Protein AF-A0A7C6XCI4-F1 (afdb_monomer)

Nearest PDB structures (foldseek):
  2ibo-assembly1_D  TM=6.853E-01  e=1.905E-02  Streptococcus pneumoniae TIGR4
  1vk8-assembly1_D  TM=6.578E-01  e=5.583E-02  Thermotoga maritima
  3mah-assembly1_A-2  TM=6.567E-01  e=2.140E-01  Porphyromonas gingivalis W83
  1lxj-assembly1_A  TM=6.235E-01  e=2.001E-01  Saccharomyces cerevisiae
  4kr7-assembly1_A  TM=5.024E-01  e=6.705E-01  Thermotoga maritima MSB8

Secondary structure (DSSP, 8-state):
-PPPPP---S-EEEEEEEGGGS-S-HHHHHHHHHHHHHHHHHTT-EEEE-SSEEEEEEETTTHHHHHHHHHHTT--PEEE--

pLDDT: mean 74.11, std 12.15, range [34.88, 89.31]

Radius of gyration: 12.34 Å; Cα contacts (8 Å, |Δi|>4): 103; chains: 1; bounding box: 28×24×35 Å

Solvent-accessible surface area (backbone atoms only — not comparable to full-atom values): 4933 Å² total; per-residue (Å²): 133,85,80,75,77,82,93,74,86,68,69,53,37,38,39,36,36,49,53,78,58,44,88,69,54,74,67,58,39,50,57,51,51,51,52,50,54,51,57,32,55,79,66,73,46,53,65,47,88,49,100,62,33,39,39,34,53,32,44,65,88,50,40,65,62,52,50,52,53,43,43,73,73,68,44,64,68,48,82,44,89,110

Sequ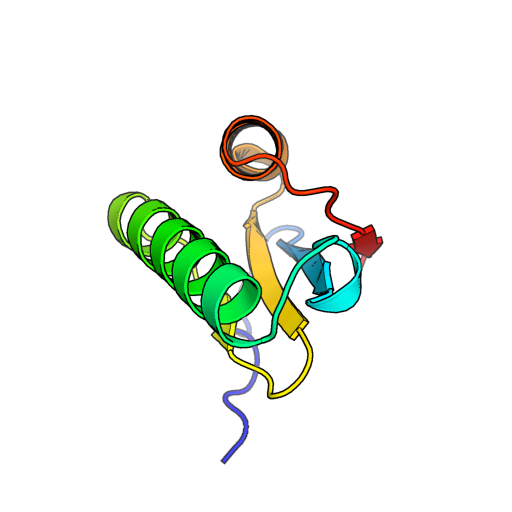ence (82 aa):
MARKPPEVLEMTEMIVLHGDSLNGTDAERSAKLERIKEALREKEIDFIDQPEDLQVWVGTADREAVLATIEALGFKPDLYRV

Structure (mmCIF, N/CA/C/O backbone):
data_AF-A0A7C6XCI4-F1
#
_entry.id   AF-A0A7C6XCI4-F1
#
loop_
_atom_site.group_PDB
_atom_site.id
_atom_site.type_symbol
_atom_site.label_atom_id
_atom_site.label_alt_id
_atom_site.label_comp_id
_atom_site.label_asym_id
_atom_site.label_entity_id
_atom_site.label_seq_id
_atom_site.pdbx_PDB_ins_code
_atom_site.Cartn_x
_atom_site.Cartn_y
_atom_site.Cartn_z
_atom_site.occupan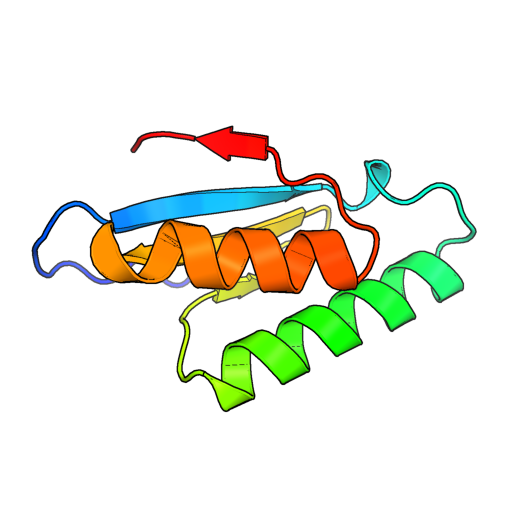cy
_atom_site.B_iso_or_equiv
_atom_site.auth_seq_id
_atom_site.auth_comp_id
_atom_site.auth_asym_id
_atom_site.auth_atom_id
_atom_site.pdbx_PDB_model_num
ATOM 1 N N . MET A 1 1 ? 15.924 -10.134 7.429 1.00 34.88 1 MET A N 1
ATOM 2 C CA . MET A 1 1 ? 15.116 -10.422 8.634 1.00 34.88 1 MET A CA 1
ATOM 3 C C . MET A 1 1 ? 13.683 -10.042 8.302 1.00 34.88 1 MET A C 1
ATOM 5 O O . MET A 1 1 ? 13.441 -8.863 8.092 1.00 34.88 1 MET A O 1
ATOM 9 N N . ALA A 1 2 ? 12.779 -11.011 8.148 1.00 43.66 2 ALA A N 1
ATOM 10 C CA . ALA A 1 2 ? 11.370 -10.729 7.869 1.00 43.66 2 ALA A CA 1
ATOM 11 C C . ALA A 1 2 ? 10.695 -10.274 9.171 1.00 43.66 2 ALA A C 1
ATOM 13 O O . ALA A 1 2 ? 10.734 -11.002 10.166 1.00 43.66 2 ALA A O 1
ATOM 14 N N . ARG A 1 3 ? 10.146 -9.053 9.198 1.00 49.31 3 ARG A N 1
ATOM 15 C CA . ARG A 1 3 ? 9.318 -8.599 10.322 1.00 49.31 3 ARG A CA 1
ATOM 16 C C . ARG A 1 3 ? 8.063 -9.469 10.349 1.00 49.31 3 ARG A C 1
ATOM 18 O O . ARG A 1 3 ? 7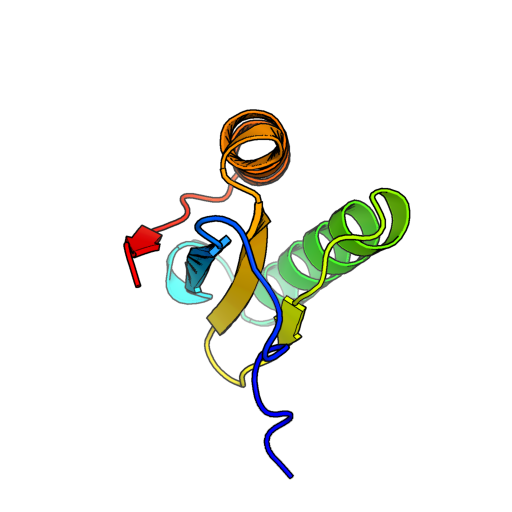.388 -9.594 9.334 1.00 49.31 3 ARG A O 1
ATOM 25 N N . LYS A 1 4 ? 7.797 -10.108 11.491 1.00 48.94 4 LYS A N 1
ATOM 26 C CA . LYS A 1 4 ? 6.533 -10.814 11.713 1.00 48.94 4 LYS A CA 1
ATOM 27 C C . LYS A 1 4 ? 5.391 -9.786 11.712 1.00 48.94 4 LYS A C 1
ATOM 29 O O . LYS A 1 4 ? 5.597 -8.709 12.278 1.00 48.94 4 LYS A O 1
ATOM 34 N N . PRO A 1 5 ? 4.236 -10.094 11.100 1.00 52.56 5 PRO A N 1
ATOM 35 C CA . PRO A 1 5 ? 3.058 -9.241 11.197 1.00 52.56 5 PRO A CA 1
ATOM 36 C C . PRO A 1 5 ? 2.643 -9.069 12.673 1.00 52.56 5 PRO A C 1
ATOM 38 O O . PRO A 1 5 ? 2.894 -9.973 13.479 1.00 52.56 5 PRO A O 1
ATOM 41 N N . PRO A 1 6 ? 2.082 -7.908 13.052 1.00 53.03 6 PRO A N 1
ATOM 42 C CA . PRO A 1 6 ? 1.741 -7.601 14.439 1.00 53.03 6 PRO A CA 1
ATOM 43 C C . PRO A 1 6 ? 0.707 -8.593 15.002 1.00 53.03 6 PRO A C 1
ATOM 45 O O . PRO A 1 6 ? -0.309 -8.876 14.379 1.00 53.03 6 PRO A O 1
ATOM 48 N N . GLU A 1 7 ? 0.974 -9.131 16.196 1.00 56.19 7 GLU A N 1
ATOM 49 C CA . GLU A 1 7 ? 0.208 -10.224 16.829 1.00 56.19 7 GLU A CA 1
ATOM 50 C C . GLU A 1 7 ? -1.127 -9.793 17.489 1.00 56.19 7 GLU A C 1
ATOM 52 O O . GLU A 1 7 ? -1.710 -10.579 18.234 1.00 56.19 7 GLU A O 1
ATOM 57 N N . VAL A 1 8 ? -1.655 -8.579 17.266 1.00 50.78 8 VAL A N 1
ATOM 58 C CA . VAL A 1 8 ? -2.784 -8.065 18.073 1.00 50.78 8 VAL A CA 1
ATOM 59 C C . VAL A 1 8 ? -3.931 -7.458 17.246 1.00 50.78 8 VAL A C 1
ATOM 61 O O . VAL A 1 8 ? -3.895 -6.288 16.897 1.00 50.78 8 VAL A O 1
ATOM 64 N N . LEU A 1 9 ? -4.966 -8.297 17.079 1.00 52.59 9 LEU A N 1
ATOM 65 C CA . LEU A 1 9 ? -6.421 -8.055 17.184 1.00 52.59 9 LEU A CA 1
ATOM 66 C C . LEU A 1 9 ? -7.157 -7.175 16.142 1.00 52.59 9 LEU A C 1
ATOM 68 O O . LEU A 1 9 ? -6.785 -6.050 15.857 1.00 52.59 9 LEU A O 1
ATOM 72 N N . GLU A 1 10 ? -8.304 -7.723 15.703 1.00 49.19 10 GLU A N 1
ATOM 73 C CA . GLU A 1 10 ? -9.337 -7.192 14.788 1.00 49.19 10 GLU A CA 1
ATOM 74 C C . GLU A 1 10 ? -9.046 -7.303 13.281 1.00 49.19 10 GLU A C 1
ATOM 76 O O . GLU A 1 10 ? -8.676 -6.340 12.627 1.00 49.19 10 GLU A O 1
ATOM 81 N N . MET A 1 11 ? -9.274 -8.507 12.726 1.00 54.00 11 MET A N 1
ATOM 82 C CA . MET A 1 11 ? -9.438 -8.790 11.284 1.00 54.00 11 MET A CA 1
ATOM 83 C C . MET A 1 11 ? -8.602 -7.884 10.365 1.00 54.00 11 MET A C 1
ATOM 85 O O . MET A 1 11 ? -9.126 -7.020 9.656 1.00 54.00 11 MET A O 1
ATOM 89 N N . THR A 1 12 ? -7.288 -8.072 10.413 1.00 65.88 12 THR A N 1
ATOM 90 C CA . THR A 1 12 ? -6.353 -7.390 9.525 1.00 65.88 12 THR A CA 1
ATOM 91 C C . THR A 1 12 ? -6.466 -8.029 8.143 1.00 65.88 12 THR A C 1
ATOM 93 O O . THR A 1 12 ? -6.167 -9.210 7.986 1.00 65.88 12 THR A O 1
ATOM 96 N N . GLU A 1 13 ? -6.941 -7.290 7.143 1.00 74.00 13 GLU A N 1
ATOM 97 C CA . GLU A 1 13 ? -6.899 -7.748 5.753 1.00 74.00 13 GLU A CA 1
ATOM 98 C C . GLU A 1 13 ? -5.533 -7.392 5.157 1.00 74.00 13 GLU A C 1
ATOM 100 O O . GLU A 1 13 ? -4.962 -6.337 5.452 1.00 74.00 13 GLU A O 1
ATOM 105 N N . MET A 1 14 ? -4.995 -8.287 4.326 1.00 80.75 14 MET A N 1
ATOM 106 C CA . MET A 1 14 ? -3.728 -8.063 3.641 1.00 80.75 14 MET A CA 1
ATOM 107 C C . MET A 1 14 ? -4.009 -7.661 2.194 1.00 80.75 14 MET A C 1
ATOM 109 O O . MET A 1 14 ? -4.602 -8.412 1.414 1.00 80.75 14 MET A O 1
ATOM 113 N N . ILE A 1 15 ? -3.563 -6.465 1.828 1.00 82.50 15 ILE A N 1
ATOM 114 C CA . ILE A 1 15 ? -3.601 -5.975 0.453 1.00 82.50 15 ILE A CA 1
ATOM 115 C C . ILE A 1 15 ? -2.226 -6.228 -0.155 1.00 82.50 15 ILE A C 1
ATOM 117 O O . ILE A 1 15 ? -1.223 -5.744 0.369 1.00 82.50 15 ILE A O 1
ATOM 121 N N . VAL A 1 16 ? -2.172 -6.973 -1.256 1.00 81.75 16 VAL A N 1
ATOM 122 C CA . VAL A 1 16 ? -0.923 -7.231 -1.976 1.00 81.75 16 VAL A CA 1
ATOM 123 C C . VAL A 1 16 ? -0.902 -6.396 -3.246 1.00 81.75 16 VAL A C 1
ATOM 125 O O . VAL A 1 16 ? -1.820 -6.423 -4.067 1.00 81.75 16 VAL A O 1
ATOM 128 N N . LEU A 1 17 ? 0.166 -5.627 -3.403 1.00 79.94 17 LEU A N 1
ATOM 129 C CA . LEU A 1 17 ? 0.428 -4.812 -4.575 1.00 79.94 17 LEU A CA 1
ATOM 130 C C . LEU A 1 17 ? 1.556 -5.454 -5.362 1.00 79.94 17 LEU A C 1
ATOM 132 O O . LEU A 1 17 ? 2.727 -5.270 -5.035 1.00 79.94 17 LEU A O 1
ATOM 136 N N . HIS A 1 18 ? 1.206 -6.202 -6.402 1.00 75.06 18 HIS A N 1
ATOM 137 C CA . HIS A 1 18 ? 2.202 -6.786 -7.288 1.00 75.06 18 HIS A CA 1
ATOM 138 C C . HIS A 1 18 ? 2.866 -5.699 -8.135 1.00 75.06 18 HIS A C 1
ATOM 140 O O . HIS A 1 18 ? 2.190 -4.878 -8.767 1.00 75.06 18 HIS A O 1
ATOM 146 N N . GLY A 1 19 ? 4.200 -5.727 -8.206 1.00 63.59 19 GLY A N 1
ATOM 147 C CA . GLY A 1 19 ? 4.962 -4.868 -9.110 1.00 63.59 19 GLY A CA 1
ATOM 148 C C . GLY A 1 19 ? 4.552 -5.052 -10.575 1.00 63.59 19 GLY A C 1
ATOM 149 O O . GLY A 1 19 ? 4.645 -4.110 -11.356 1.00 63.59 19 GLY A O 1
ATOM 150 N N . ASP A 1 20 ? 4.026 -6.223 -10.944 1.00 63.09 20 ASP A N 1
ATOM 151 C CA . ASP A 1 20 ? 3.574 -6.540 -12.305 1.00 63.09 20 ASP A CA 1
ATOM 152 C C . ASP A 1 20 ? 2.219 -5.935 -12.691 1.00 63.09 20 ASP A C 1
ATOM 154 O O . ASP A 1 20 ? 1.941 -5.780 -13.880 1.00 63.09 20 ASP A O 1
ATOM 158 N N . SER A 1 21 ? 1.414 -5.476 -11.724 1.00 59.50 21 SER A N 1
ATOM 159 C CA . SER A 1 21 ? 0.206 -4.677 -11.999 1.00 59.50 21 SER A CA 1
ATOM 160 C C . SER A 1 21 ? 0.540 -3.311 -12.623 1.00 59.50 21 SER A C 1
ATOM 162 O O . SER A 1 21 ? -0.346 -2.580 -13.073 1.00 59.50 21 SER A O 1
ATOM 164 N N . LEU A 1 22 ? 1.828 -2.959 -12.665 1.00 56.72 22 LEU A N 1
ATOM 165 C CA . LEU A 1 22 ? 2.368 -1.757 -13.269 1.00 56.72 22 LEU A CA 1
ATOM 166 C C . LEU A 1 22 ? 2.913 -2.063 -14.664 1.00 56.72 22 LEU A C 1
ATOM 168 O O . LEU A 1 22 ? 4.072 -2.436 -14.836 1.00 56.72 22 LEU A O 1
ATOM 172 N N . ASN A 1 23 ? 2.091 -1.818 -15.684 1.00 56.75 23 ASN A N 1
ATOM 173 C CA . ASN A 1 23 ? 2.596 -1.647 -17.044 1.00 56.75 23 ASN A CA 1
ATOM 174 C C . ASN A 1 23 ? 3.621 -0.493 -17.044 1.00 56.75 23 ASN A C 1
ATOM 176 O O . ASN A 1 23 ? 3.256 0.648 -16.741 1.00 56.75 23 ASN A O 1
ATOM 180 N N . GLY A 1 24 ? 4.891 -0.784 -17.342 1.00 66.00 24 GLY A N 1
ATOM 181 C CA . GLY A 1 24 ? 5.969 0.208 -17.376 1.00 66.00 24 GLY A CA 1
ATOM 182 C C . GLY A 1 24 ? 7.364 -0.397 -17.208 1.00 66.00 24 GLY A C 1
ATOM 183 O O . GLY A 1 24 ? 7.526 -1.595 -16.984 1.00 66.00 24 GLY A O 1
ATOM 184 N N . THR A 1 25 ? 8.377 0.453 -17.330 1.00 72.75 25 THR A N 1
ATOM 185 C CA . THR A 1 25 ? 9.779 0.127 -17.036 1.00 72.75 25 THR A CA 1
ATOM 186 C C . THR A 1 25 ? 10.017 -0.026 -15.529 1.00 72.75 25 THR A C 1
ATOM 188 O O . THR A 1 25 ? 9.264 0.497 -1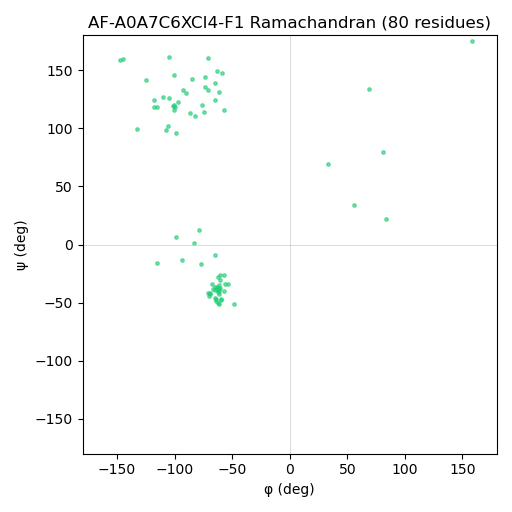4.706 1.00 72.75 25 THR A O 1
ATOM 191 N N . ASP A 1 26 ? 11.103 -0.700 -15.148 1.00 75.12 26 ASP A N 1
ATOM 192 C CA . ASP A 1 26 ? 11.478 -0.947 -13.744 1.00 75.12 26 ASP A CA 1
ATOM 193 C C . ASP A 1 26 ? 11.603 0.350 -12.908 1.00 75.12 26 ASP A C 1
ATOM 195 O O . ASP A 1 26 ? 11.215 0.420 -11.738 1.00 75.12 26 ASP A O 1
ATOM 199 N N . ALA A 1 27 ? 12.057 1.434 -13.548 1.00 78.06 27 ALA A N 1
ATOM 200 C CA . ALA A 1 27 ? 12.158 2.759 -12.939 1.00 78.06 27 ALA A CA 1
ATOM 201 C C . ALA A 1 27 ? 10.782 3.395 -12.669 1.00 78.06 27 ALA A C 1
ATOM 203 O O . ALA A 1 27 ? 10.554 3.959 -11.597 1.00 78.06 27 ALA A O 1
ATOM 204 N N . GLU A 1 28 ? 9.846 3.287 -13.617 1.00 76.69 28 GLU A N 1
ATOM 205 C CA . GLU A 1 28 ? 8.472 3.771 -13.437 1.00 76.69 28 GLU A CA 1
ATOM 206 C C . GLU A 1 28 ? 7.750 2.979 -12.348 1.00 76.69 28 GLU A C 1
ATOM 208 O O . GLU A 1 28 ? 6.989 3.552 -11.565 1.00 76.69 28 GLU A O 1
ATOM 213 N N . ARG A 1 29 ? 8.026 1.672 -12.270 1.00 75.25 29 ARG A N 1
ATOM 214 C CA . ARG A 1 29 ? 7.495 0.793 -11.232 1.00 75.25 29 ARG A CA 1
ATOM 215 C C . ARG A 1 29 ? 7.968 1.221 -9.846 1.00 75.25 29 ARG A C 1
ATOM 217 O O . ARG A 1 29 ? 7.146 1.450 -8.959 1.00 75.25 29 ARG A O 1
ATOM 224 N N . SER A 1 30 ? 9.274 1.424 -9.702 1.00 77.75 30 SER A N 1
ATOM 225 C CA . SER A 1 30 ? 9.898 1.876 -8.455 1.00 77.75 30 SER A CA 1
ATOM 226 C C . SER A 1 30 ? 9.353 3.232 -7.992 1.00 77.75 30 SER A C 1
ATOM 228 O O . SER A 1 30 ? 8.948 3.377 -6.842 1.00 77.75 30 SER A O 1
ATOM 230 N N . ALA A 1 31 ? 9.252 4.216 -8.893 1.00 81.62 31 ALA A N 1
ATOM 231 C CA . ALA A 1 31 ? 8.742 5.548 -8.551 1.00 81.62 31 ALA A CA 1
ATOM 232 C C . ALA A 1 31 ? 7.277 5.525 -8.081 1.00 81.62 31 ALA A C 1
ATOM 234 O O . ALA A 1 31 ? 6.885 6.280 -7.190 1.00 81.62 31 ALA A O 1
ATOM 235 N N . LYS A 1 32 ? 6.455 4.661 -8.680 1.00 78.25 32 LYS A N 1
ATOM 236 C CA . LYS A 1 32 ? 5.057 4.487 -8.283 1.00 78.25 32 LYS A CA 1
ATOM 237 C C . LYS A 1 32 ? 4.926 3.777 -6.931 1.00 78.25 32 LYS A C 1
ATOM 239 O O . LYS A 1 32 ? 4.103 4.200 -6.122 1.00 78.25 32 LYS A O 1
ATOM 244 N N . LEU A 1 33 ? 5.731 2.742 -6.676 1.00 80.62 33 LEU A N 1
ATOM 245 C CA . LEU A 1 33 ? 5.755 2.046 -5.3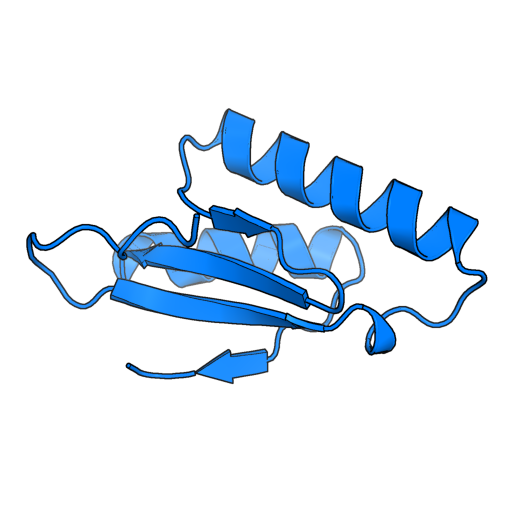83 1.00 80.62 33 LEU A CA 1
ATOM 246 C C . LEU A 1 33 ? 6.170 2.987 -4.250 1.00 80.62 33 LEU A C 1
ATOM 248 O O . LEU A 1 33 ? 5.521 2.995 -3.208 1.00 80.62 33 LEU A O 1
ATOM 252 N N . GLU A 1 34 ? 7.182 3.830 -4.463 1.00 85.06 34 GLU A N 1
ATOM 253 C CA . GLU A 1 34 ? 7.596 4.814 -3.455 1.00 85.06 34 GLU A CA 1
ATOM 254 C C . GLU A 1 34 ? 6.478 5.809 -3.114 1.00 85.06 34 GLU A C 1
ATOM 256 O O . GLU A 1 34 ? 6.233 6.059 -1.937 1.00 85.06 34 GLU A O 1
ATOM 261 N N . ARG A 1 35 ? 5.706 6.283 -4.103 1.00 86.56 35 ARG A N 1
ATOM 262 C CA . ARG A 1 35 ? 4.537 7.148 -3.843 1.00 86.56 35 ARG A CA 1
ATOM 263 C C . ARG A 1 35 ? 3.462 6.467 -3.000 1.00 86.56 35 ARG A C 1
ATOM 265 O O . ARG A 1 35 ? 2.854 7.115 -2.153 1.00 86.56 35 ARG A O 1
ATOM 272 N N . ILE A 1 36 ? 3.219 5.172 -3.216 1.00 83.50 36 ILE A N 1
ATOM 273 C CA . ILE A 1 36 ? 2.305 4.411 -2.355 1.00 83.50 36 ILE A CA 1
ATOM 274 C C . ILE A 1 36 ? 2.869 4.335 -0.941 1.00 83.50 36 ILE A C 1
ATOM 276 O O . ILE A 1 36 ? 2.147 4.622 0.008 1.00 83.50 36 ILE A O 1
ATOM 280 N N . LYS A 1 37 ? 4.146 3.973 -0.783 1.00 85.25 37 LYS A N 1
ATOM 281 C CA . LYS A 1 37 ? 4.779 3.882 0.540 1.00 85.25 37 LYS A CA 1
ATOM 282 C C . LYS A 1 37 ? 4.693 5.210 1.290 1.00 85.25 37 LYS A C 1
ATOM 284 O O . LYS A 1 37 ? 4.429 5.202 2.487 1.00 85.25 37 LYS A O 1
ATOM 289 N N . GLU A 1 38 ? 4.884 6.336 0.607 1.00 89.31 38 GLU A N 1
ATOM 290 C CA . GLU A 1 38 ? 4.687 7.673 1.177 1.00 89.31 38 GLU A CA 1
ATOM 291 C C . GLU A 1 38 ? 3.238 7.889 1.632 1.00 89.31 38 GLU A C 1
ATOM 293 O O . GLU A 1 38 ? 3.018 8.196 2.801 1.00 89.31 38 GLU A O 1
ATOM 298 N N . ALA A 1 39 ? 2.250 7.624 0.771 1.00 86.00 39 ALA A N 1
ATOM 299 C CA . ALA A 1 39 ? 0.833 7.772 1.114 1.00 86.00 39 ALA A CA 1
ATOM 300 C C . ALA A 1 39 ? 0.387 6.859 2.275 1.00 86.00 39 ALA A C 1
ATOM 302 O O . ALA A 1 39 ? -0.446 7.250 3.093 1.00 86.00 39 ALA A O 1
ATOM 303 N N . LEU A 1 40 ? 0.943 5.647 2.366 1.00 84.88 40 LEU A N 1
ATOM 304 C CA . LEU A 1 40 ? 0.692 4.721 3.473 1.00 84.88 40 LEU A CA 1
ATOM 305 C C . LEU A 1 40 ? 1.322 5.224 4.778 1.00 84.88 40 LEU A C 1
ATOM 307 O O . LEU A 1 40 ? 0.668 5.179 5.818 1.00 84.88 40 LEU A O 1
ATOM 311 N N . ARG A 1 41 ? 2.549 5.766 4.728 1.00 86.00 41 ARG A N 1
ATOM 312 C CA . ARG A 1 41 ? 3.213 6.379 5.895 1.00 86.00 41 ARG A CA 1
ATOM 313 C C . ARG A 1 41 ? 2.451 7.593 6.417 1.00 86.00 41 ARG A C 1
ATOM 315 O O . ARG A 1 41 ? 2.319 7.729 7.627 1.00 86.00 41 ARG A O 1
ATOM 322 N N . GLU A 1 42 ? 1.932 8.446 5.533 1.00 87.31 42 GLU A N 1
ATOM 323 C CA . GLU A 1 42 ? 1.108 9.608 5.915 1.00 87.31 42 GLU A CA 1
ATOM 324 C C . GLU A 1 42 ? -0.174 9.213 6.658 1.00 87.31 42 GLU A C 1
ATOM 326 O O . GLU A 1 42 ? -0.704 9.996 7.443 1.00 87.31 42 GLU A O 1
ATOM 331 N N . LYS A 1 43 ? -0.667 7.999 6.408 1.00 80.06 43 LYS A N 1
ATOM 332 C CA . LYS A 1 43 ? -1.866 7.428 7.027 1.00 80.06 43 LYS A CA 1
ATOM 333 C C . LYS A 1 43 ? -1.556 6.485 8.194 1.00 80.06 43 LYS A C 1
ATOM 335 O O . LYS A 1 43 ? -2.477 5.848 8.688 1.00 80.06 43 LYS A O 1
ATOM 340 N N . GLU A 1 44 ? -0.289 6.383 8.605 1.00 82.81 44 GLU A N 1
ATOM 341 C CA . GLU A 1 44 ? 0.178 5.474 9.664 1.00 82.81 44 GLU A CA 1
ATOM 342 C C . GLU A 1 44 ? -0.183 3.996 9.411 1.00 82.81 44 GLU A C 1
ATOM 344 O O . GLU A 1 44 ? -0.438 3.233 10.339 1.00 82.81 44 GLU A O 1
ATOM 349 N N . ILE A 1 45 ? -0.196 3.578 8.141 1.00 82.06 45 ILE A N 1
ATOM 350 C CA . ILE A 1 45 ? -0.507 2.200 7.747 1.00 82.06 45 ILE A CA 1
ATOM 351 C C . ILE A 1 45 ? 0.772 1.367 7.695 1.00 82.06 45 ILE A C 1
ATOM 353 O O . ILE A 1 45 ? 1.744 1.725 7.021 1.00 82.06 45 ILE A O 1
ATOM 357 N N . ASP A 1 46 ? 0.737 0.207 8.346 1.00 81.75 46 ASP A N 1
ATOM 358 C CA . ASP A 1 46 ? 1.826 -0.760 8.319 1.00 81.75 46 ASP A CA 1
ATOM 359 C C . ASP A 1 46 ? 1.915 -1.496 6.974 1.00 81.75 46 ASP A C 1
ATOM 361 O O . ASP A 1 46 ? 0.931 -1.987 6.413 1.00 81.75 46 ASP A O 1
ATOM 365 N N . PHE A 1 47 ? 3.139 -1.633 6.462 1.00 83.88 47 PHE A N 1
ATOM 366 C CA . PHE A 1 47 ? 3.420 -2.410 5.259 1.00 83.88 47 PHE A CA 1
ATOM 367 C C . PHE A 1 47 ? 4.775 -3.120 5.322 1.00 83.88 47 PHE A C 1
ATOM 369 O O . PHE A 1 47 ? 5.685 -2.744 6.066 1.00 83.88 47 PHE A O 1
ATOM 376 N N . ILE A 1 48 ? 4.912 -4.150 4.492 1.00 83.69 48 ILE A N 1
ATOM 377 C CA . ILE A 1 48 ? 6.127 -4.923 4.270 1.00 83.69 48 ILE A CA 1
ATOM 378 C C . ILE A 1 48 ? 6.525 -4.764 2.807 1.00 83.69 48 ILE A C 1
ATOM 380 O O . ILE A 1 48 ? 5.786 -5.136 1.898 1.00 83.69 48 ILE A O 1
ATOM 384 N N . ASP A 1 49 ? 7.713 -4.204 2.609 1.00 82.81 49 ASP A N 1
ATOM 385 C CA . ASP A 1 49 ? 8.351 -4.048 1.307 1.00 82.81 49 ASP A CA 1
ATOM 386 C C . ASP A 1 49 ? 9.051 -5.358 0.927 1.00 82.81 49 ASP A C 1
ATOM 388 O O . ASP A 1 49 ? 10.022 -5.755 1.583 1.00 82.81 49 ASP A O 1
ATOM 392 N N . GLN A 1 50 ? 8.524 -6.057 -0.076 1.00 78.25 50 GLN A N 1
ATOM 393 C CA . GLN A 1 50 ? 9.114 -7.271 -0.630 1.00 78.25 50 GLN A CA 1
ATOM 394 C C . GLN A 1 50 ? 9.759 -6.953 -1.991 1.00 78.25 50 GLN A C 1
ATOM 396 O O . GLN A 1 50 ? 9.456 -5.932 -2.606 1.00 78.25 50 GLN A O 1
ATOM 401 N N . PRO A 1 51 ? 10.668 -7.808 -2.492 1.00 73.75 51 PRO A N 1
ATOM 402 C CA . PRO A 1 51 ? 11.370 -7.550 -3.750 1.00 73.75 51 PRO A CA 1
ATOM 403 C C . PRO A 1 51 ? 10.453 -7.419 -4.976 1.00 73.75 51 PRO A C 1
ATOM 405 O O . PRO A 1 51 ? 10.798 -6.704 -5.913 1.00 73.75 51 PRO A O 1
ATOM 408 N N . GLU A 1 52 ? 9.313 -8.114 -4.984 1.00 71.62 52 GLU A N 1
ATOM 409 C CA . GLU A 1 52 ? 8.397 -8.193 -6.134 1.00 71.62 52 GLU A CA 1
ATOM 410 C C . GLU A 1 52 ? 7.022 -7.560 -5.850 1.00 71.62 52 GLU A C 1
ATOM 412 O O . GLU A 1 52 ? 6.260 -7.255 -6.775 1.00 71.62 52 GLU A O 1
ATOM 417 N N . ASP A 1 53 ? 6.703 -7.334 -4.577 1.00 77.81 53 ASP A N 1
ATOM 418 C CA . ASP A 1 53 ? 5.390 -6.926 -4.098 1.00 77.81 53 ASP A CA 1
ATOM 419 C C . ASP A 1 53 ? 5.463 -6.010 -2.866 1.00 77.81 53 ASP A C 1
ATOM 421 O O . ASP A 1 53 ? 6.444 -5.959 -2.128 1.00 77.81 53 ASP A O 1
ATOM 425 N N . LEU A 1 54 ? 4.392 -5.258 -2.630 1.00 82.38 54 LEU A N 1
ATOM 426 C CA . LEU A 1 54 ? 4.202 -4.489 -1.404 1.00 82.38 54 LEU A CA 1
ATOM 427 C C . LEU A 1 54 ? 2.991 -5.057 -0.664 1.00 82.38 54 LEU A C 1
ATOM 429 O O . LEU A 1 54 ? 1.877 -5.044 -1.187 1.00 82.38 54 LEU A O 1
ATOM 433 N N . GLN A 1 55 ? 3.213 -5.564 0.547 1.00 85.06 55 GLN A N 1
ATOM 434 C CA . GLN A 1 55 ? 2.162 -6.145 1.381 1.00 85.06 55 GLN A CA 1
ATOM 435 C C . GLN A 1 55 ? 1.725 -5.122 2.416 1.00 85.06 55 GLN A C 1
ATOM 437 O O . GLN A 1 55 ? 2.522 -4.703 3.251 1.00 85.06 55 GLN A O 1
ATOM 442 N N . VAL A 1 56 ? 0.466 -4.718 2.372 1.00 83.12 56 VAL A N 1
ATOM 443 C CA . VAL A 1 56 ? -0.098 -3.696 3.251 1.00 83.12 56 VAL A CA 1
ATOM 444 C C . VAL A 1 56 ? -1.065 -4.367 4.213 1.00 83.12 56 VAL A C 1
ATOM 446 O O . VAL A 1 56 ? -1.967 -5.088 3.784 1.00 83.12 56 VAL A O 1
ATOM 449 N N . TRP A 1 57 ? -0.873 -4.134 5.507 1.00 81.81 57 TRP A N 1
ATOM 450 C CA . TRP A 1 57 ? -1.724 -4.672 6.560 1.00 81.81 57 TRP A CA 1
ATOM 451 C C . TRP A 1 57 ? -2.680 -3.577 7.007 1.00 81.81 57 TRP A C 1
ATOM 453 O O . TRP A 1 57 ? -2.255 -2.545 7.522 1.00 81.81 57 TRP A O 1
ATOM 463 N N . VAL A 1 58 ? -3.973 -3.789 6.780 1.00 79.50 58 VAL A N 1
ATOM 464 C CA . VAL A 1 58 ? -5.005 -2.795 7.082 1.00 79.50 58 VAL A CA 1
ATOM 465 C C . VAL A 1 58 ? -6.063 -3.389 7.991 1.00 79.50 58 VAL A C 1
ATOM 467 O O . VAL A 1 58 ? -6.465 -4.542 7.830 1.00 79.50 58 VAL A O 1
ATOM 470 N N . GLY A 1 59 ? -6.556 -2.593 8.937 1.00 77.75 59 GLY A N 1
ATOM 471 C CA . GLY A 1 59 ? -7.789 -2.932 9.635 1.00 77.75 59 GLY A CA 1
ATOM 472 C C . GLY A 1 59 ? -8.962 -2.962 8.651 1.00 77.75 59 GLY A C 1
ATOM 473 O O . GLY A 1 59 ? -8.989 -2.209 7.674 1.00 77.75 59 GLY A O 1
ATOM 474 N N . THR A 1 60 ? -9.964 -3.806 8.917 1.00 74.88 60 THR A N 1
ATOM 475 C CA . THR A 1 60 ? -11.168 -3.908 8.065 1.00 74.88 60 THR A CA 1
ATOM 476 C C . THR A 1 60 ? -11.849 -2.542 7.856 1.00 74.88 60 THR A C 1
ATOM 478 O O . THR A 1 60 ? -12.371 -2.274 6.776 1.00 74.88 60 THR A O 1
ATOM 481 N N . ALA A 1 61 ? -11.819 -1.660 8.863 1.00 76.69 61 ALA A N 1
ATOM 482 C CA . ALA A 1 61 ? -12.420 -0.326 8.796 1.00 76.69 61 ALA A CA 1
ATOM 483 C C . ALA A 1 61 ? -11.716 0.619 7.803 1.00 76.69 61 ALA A C 1
ATOM 485 O O . ALA A 1 61 ? -12.377 1.426 7.153 1.00 76.69 61 ALA A O 1
ATOM 486 N N . ASP A 1 62 ? -10.396 0.497 7.654 1.00 78.50 62 ASP A N 1
ATOM 487 C CA . ASP A 1 62 ? -9.587 1.389 6.815 1.00 78.50 62 ASP A CA 1
ATOM 488 C C . ASP A 1 62 ? -9.398 0.857 5.393 1.00 78.50 62 ASP A C 1
ATOM 490 O O . ASP A 1 62 ? -8.993 1.601 4.496 1.00 78.50 62 ASP A O 1
ATOM 494 N N . ARG A 1 63 ? -9.727 -0.417 5.151 1.00 82.31 63 ARG A N 1
ATOM 495 C CA . ARG A 1 63 ? -9.511 -1.089 3.865 1.00 82.31 63 ARG A CA 1
ATOM 496 C C . ARG A 1 63 ? -10.010 -0.287 2.670 1.00 82.31 63 ARG A C 1
ATOM 498 O O . ARG A 1 63 ? -9.261 -0.126 1.710 1.00 82.31 63 ARG A O 1
ATOM 505 N N . GLU A 1 64 ? -11.258 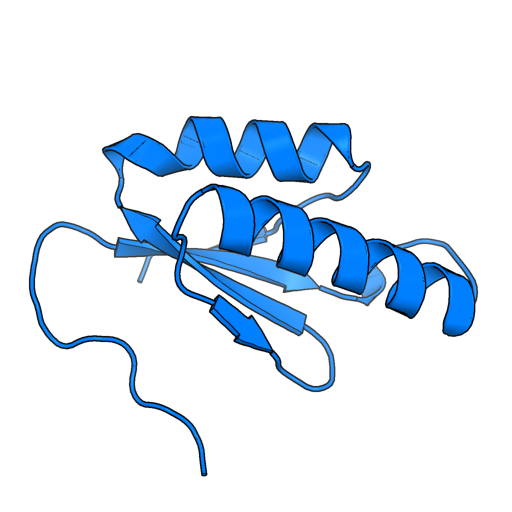0.178 2.684 1.00 84.12 64 GLU A N 1
ATOM 506 C CA . GLU A 1 64 ? -11.821 0.887 1.525 1.00 84.12 64 GLU A CA 1
ATOM 507 C C . GLU A 1 64 ? -11.062 2.184 1.233 1.00 84.12 64 GLU A C 1
ATOM 509 O O . GLU A 1 64 ? -10.786 2.493 0.074 1.00 84.12 64 GLU A O 1
ATOM 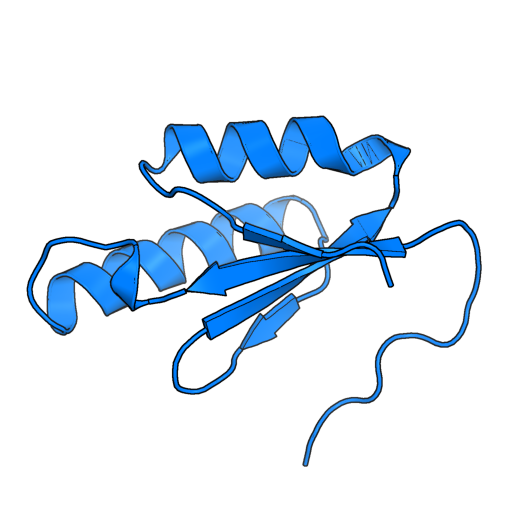514 N N . ALA A 1 65 ? -10.651 2.909 2.275 1.00 84.12 65 ALA A N 1
ATOM 515 C CA . ALA A 1 65 ? -9.865 4.128 2.123 1.00 84.12 65 ALA A CA 1
ATOM 516 C C . ALA A 1 65 ? -8.468 3.839 1.549 1.00 84.12 65 ALA A C 1
ATOM 518 O O . ALA A 1 65 ? -7.963 4.600 0.715 1.00 84.12 65 ALA A O 1
ATOM 519 N N . VAL A 1 66 ? -7.846 2.732 1.962 1.00 83.62 66 VAL A N 1
ATOM 520 C CA . VAL A 1 66 ? -6.535 2.306 1.452 1.00 83.62 66 VAL A CA 1
ATOM 521 C C . VAL A 1 66 ? -6.629 1.843 0.004 1.00 83.62 66 VAL A C 1
ATOM 523 O O . VAL A 1 66 ? -5.831 2.281 -0.823 1.00 83.62 66 VAL A O 1
ATOM 526 N N . LEU A 1 67 ? -7.647 1.050 -0.334 1.00 85.12 67 LEU A N 1
ATOM 527 C CA . LEU A 1 67 ? -7.916 0.637 -1.710 1.00 85.12 67 LEU A CA 1
ATOM 528 C C . LEU A 1 67 ? -8.158 1.836 -2.622 1.00 85.12 67 LEU A C 1
ATOM 530 O O . LEU A 1 67 ? -7.504 1.943 -3.654 1.00 85.12 67 LEU A O 1
ATOM 534 N N . ALA A 1 68 ? -9.003 2.784 -2.213 1.00 85.44 68 ALA A N 1
ATOM 535 C CA . ALA A 1 68 ? -9.254 3.995 -2.989 1.00 85.44 68 ALA A CA 1
ATOM 536 C C . ALA A 1 68 ? -7.975 4.825 -3.204 1.00 85.44 68 ALA A C 1
ATOM 538 O O . ALA A 1 68 ? -7.764 5.369 -4.287 1.00 85.44 68 ALA A O 1
ATOM 539 N N . THR A 1 69 ? -7.094 4.895 -2.199 1.00 84.50 69 THR A N 1
ATOM 540 C CA . THR A 1 69 ? -5.798 5.591 -2.312 1.00 84.50 69 THR A CA 1
ATOM 541 C C . THR A 1 69 ? -4.889 4.906 -3.337 1.00 84.50 69 THR A C 1
ATOM 543 O O . THR A 1 69 ? -4.307 5.566 -4.196 1.00 84.50 69 THR A O 1
ATOM 546 N N . ILE A 1 70 ? -4.797 3.579 -3.278 1.00 83.44 70 ILE A N 1
ATOM 547 C CA . ILE A 1 70 ? -4.002 2.756 -4.196 1.00 83.44 70 ILE A CA 1
ATOM 548 C C . ILE A 1 70 ? -4.541 2.859 -5.633 1.00 83.44 70 ILE A C 1
ATOM 550 O O . ILE A 1 70 ? -3.774 3.077 -6.575 1.00 83.44 70 ILE A O 1
ATOM 554 N N . GLU A 1 71 ? -5.856 2.745 -5.810 1.00 84.06 71 GLU A N 1
ATOM 555 C CA . GLU A 1 71 ? -6.514 2.841 -7.115 1.00 84.06 71 GLU A CA 1
ATOM 556 C C . GLU A 1 71 ? -6.366 4.239 -7.727 1.00 84.06 71 GLU A C 1
ATOM 558 O O . GLU A 1 71 ? -6.092 4.357 -8.923 1.00 84.06 71 GLU A O 1
ATOM 563 N N . ALA A 1 72 ? -6.453 5.303 -6.918 1.00 82.94 72 ALA A N 1
ATOM 564 C CA . ALA A 1 72 ? -6.211 6.677 -7.365 1.00 82.94 72 ALA A CA 1
ATOM 565 C C . ALA A 1 72 ? -4.772 6.894 -7.867 1.00 82.94 72 ALA A C 1
ATOM 567 O O . ALA A 1 72 ? -4.534 7.728 -8.743 1.00 82.94 72 ALA A O 1
ATOM 568 N N . LEU A 1 73 ? -3.815 6.114 -7.357 1.00 77.44 73 LEU A N 1
ATOM 569 C CA . LEU A 1 73 ? -2.427 6.094 -7.824 1.00 77.44 73 LEU A CA 1
ATOM 570 C C . LEU A 1 73 ? -2.224 5.203 -9.065 1.00 77.44 73 LEU A C 1
ATOM 572 O O . LEU A 1 73 ? -1.110 5.110 -9.589 1.00 77.44 73 LEU A O 1
ATOM 576 N N . GLY A 1 74 ? -3.297 4.590 -9.576 1.00 75.25 74 GLY A N 1
ATOM 577 C CA . GLY A 1 74 ? -3.306 3.789 -10.797 1.00 75.25 74 GLY A CA 1
ATOM 578 C C . GLY A 1 74 ? -2.869 2.340 -10.597 1.00 75.25 74 GLY A C 1
ATOM 579 O O . GLY A 1 74 ? -2.434 1.708 -11.561 1.00 75.25 74 GLY A O 1
ATOM 580 N N . PHE A 1 75 ? -2.953 1.818 -9.373 1.00 76.44 75 PHE A N 1
ATOM 581 C CA . PHE A 1 75 ? -2.643 0.425 -9.065 1.00 76.44 75 PHE A CA 1
ATOM 582 C C . PHE A 1 75 ? -3.907 -0.414 -8.943 1.00 76.44 75 PHE A C 1
ATOM 584 O O . PHE A 1 75 ? -4.932 0.048 -8.451 1.00 76.44 75 PHE A O 1
ATOM 591 N N . LYS A 1 76 ? -3.804 -1.678 -9.355 1.00 75.00 76 LYS A N 1
ATOM 592 C CA . LYS A 1 76 ? -4.820 -2.697 -9.092 1.00 75.00 76 LYS A CA 1
ATOM 593 C C . LYS A 1 76 ? -4.292 -3.639 -8.011 1.00 75.00 76 LYS A C 1
ATOM 595 O O . LYS A 1 76 ? -3.410 -4.440 -8.325 1.00 75.00 76 LYS A O 1
ATOM 600 N N . PRO A 1 77 ? -4.748 -3.488 -6.759 1.00 75.06 77 PRO A N 1
ATOM 601 C CA . PRO A 1 77 ? -4.371 -4.386 -5.680 1.00 75.06 77 PRO A CA 1
ATOM 602 C C . PRO A 1 77 ? -5.067 -5.737 -5.822 1.00 75.06 77 PRO A C 1
ATOM 604 O O . PRO A 1 77 ? -6.246 -5.797 -6.178 1.00 75.06 77 PRO A O 1
ATOM 607 N N . ASP A 1 78 ? -4.359 -6.797 -5.451 1.00 75.38 78 ASP A N 1
ATOM 608 C CA . ASP A 1 78 ? -4.959 -8.098 -5.196 1.00 75.38 78 ASP A CA 1
ATOM 609 C C . ASP A 1 78 ? -5.284 -8.218 -3.705 1.00 75.38 78 ASP A C 1
ATOM 611 O O . ASP A 1 78 ? -4.496 -7.868 -2.820 1.00 75.38 78 ASP A O 1
ATOM 615 N N . LEU A 1 79 ? -6.501 -8.675 -3.426 1.00 72.25 79 LEU A N 1
ATOM 616 C CA . LEU A 1 79 ? -7.043 -8.757 -2.078 1.00 72.25 79 LEU A CA 1
ATOM 617 C C . LEU A 1 79 ? -6.947 -10.183 -1.553 1.00 72.25 79 LEU A C 1
ATOM 619 O O . LEU A 1 79 ? -7.573 -11.091 -2.103 1.00 72.25 79 LEU A O 1
ATOM 623 N N . TYR A 1 80 ? -6.227 -10.355 -0.446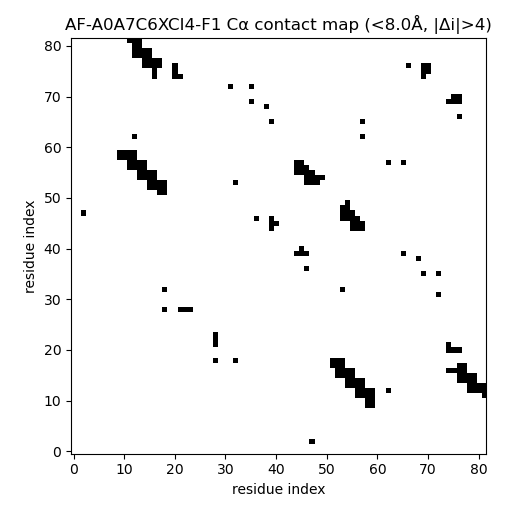 1.00 68.62 80 TYR A N 1
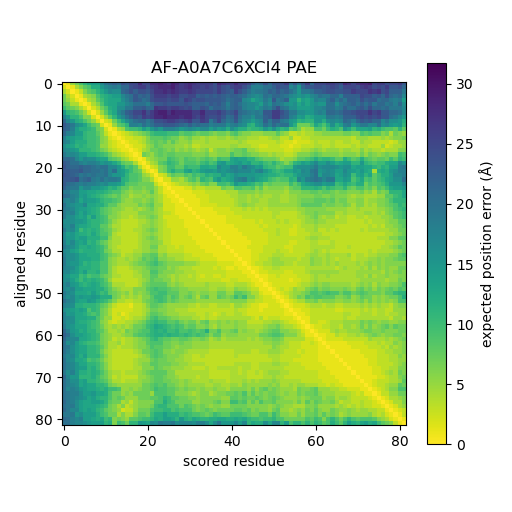ATOM 624 C CA . TYR A 1 80 ? -6.108 -11.634 0.239 1.00 68.62 80 TYR A CA 1
ATOM 625 C C . TYR A 1 80 ? -6.691 -11.528 1.645 1.00 68.62 80 TYR A C 1
ATOM 627 O O . TYR A 1 80 ? -6.295 -10.692 2.458 1.00 68.62 80 TYR A O 1
ATOM 635 N N . ARG A 1 81 ? -7.648 -12.409 1.938 1.00 63.22 81 ARG A N 1
ATOM 636 C CA . ARG A 1 81 ? -8.187 -12.562 3.287 1.00 63.22 81 ARG A CA 1
ATOM 637 C C . ARG A 1 81 ? -7.306 -13.555 4.040 1.00 63.22 81 ARG A C 1
ATOM 639 O O . ARG A 1 81 ? -7.254 -14.722 3.652 1.00 63.22 81 ARG A O 1
ATOM 646 N N . VAL A 1 82 ? -6.600 -13.067 5.055 1.00 59.91 82 VAL A N 1
ATOM 647 C CA . VAL A 1 82 ? -5.760 -13.849 5.979 1.00 59.91 82 VAL A CA 1
ATOM 648 C C . VAL A 1 82 ? -6.515 -14.203 7.252 1.00 59.91 82 VAL A C 1
ATOM 650 O O . VAL A 1 82 ? -7.465 -13.468 7.609 1.00 59.91 82 VAL A O 1
#

Foldseek 3Di:
DFDDDDPDDAFWWKKKFFLVQDDDDPVVSVVLVVVLVVVCVVVVWDWDDDPGIIITTDHPVCVVVSCVVCVVSVTDIDTDGD

Mean predicted aligned error: 8.25 Å